Protein AF-A0A2M7FSJ0-F1 (afdb_monomer)

Organism: NCBI:txid1974536

Radius of gyration: 16.46 Å; Cα contacts (8 Å, |Δi|>4): 16; chains: 1; bounding box: 37×18×44 Å

Nearest PDB structures (foldseek):
  2y3b-assembly1_A-2  TM=5.391E-01  e=8.911E+00  Cupriavidus metallidurans CH34

Structure (mmCIF, N/CA/C/O backbone):
data_AF-A0A2M7FSJ0-F1
#
_entry.id   AF-A0A2M7FSJ0-F1
#
loop_
_atom_site.group_PDB
_atom_site.id
_atom_site.type_symbol
_atom_site.label_atom_id
_atom_site.label_alt_id
_atom_site.label_comp_id
_atom_site.label_asym_id
_atom_site.label_entity_id
_atom_site.label_seq_id
_atom_site.pdbx_PDB_ins_code
_atom_site.Cartn_x
_atom_site.Cartn_y
_atom_site.Cartn_z
_atom_site.occupancy
_atom_site.B_iso_or_equiv
_atom_site.auth_seq_id
_atom_site.auth_comp_id
_atom_site.auth_asym_id
_atom_site.auth_atom_id
_atom_site.pdbx_PDB_model_num
ATOM 1 N N . MET A 1 1 ? -7.054 -5.863 23.922 1.00 58.75 1 MET A N 1
ATOM 2 C CA . MET A 1 1 ? -6.111 -4.723 23.887 1.00 58.75 1 MET A CA 1
ATOM 3 C C . MET A 1 1 ? -6.813 -3.524 23.246 1.00 58.75 1 MET A C 1
ATOM 5 O O . MET A 1 1 ? -7.225 -3.632 22.097 1.00 58.75 1 MET A O 1
ATOM 9 N N . ARG A 1 2 ? -7.073 -2.432 23.984 1.00 73.06 2 ARG A N 1
ATOM 10 C CA . ARG A 1 2 ? -7.652 -1.198 23.413 1.00 73.06 2 ARG A CA 1
ATOM 11 C C . ARG A 1 2 ? -6.507 -0.250 23.066 1.00 73.06 2 ARG A C 1
ATOM 13 O O . ARG A 1 2 ? -5.800 0.198 23.953 1.00 73.06 2 ARG A O 1
ATOM 20 N N . ILE A 1 3 ? -6.345 0.023 21.778 1.00 80.81 3 ILE A N 1
ATOM 21 C CA . ILE A 1 3 ? -5.361 0.977 21.254 1.00 80.81 3 ILE A CA 1
ATOM 22 C C . ILE A 1 3 ? -5.846 2.404 21.551 1.00 80.81 3 ILE A C 1
ATOM 24 O O . ILE A 1 3 ? -7.032 2.689 21.304 1.00 80.81 3 ILE A O 1
ATOM 28 N N . SER A 1 4 ? -4.965 3.267 22.074 1.00 89.81 4 SER A N 1
ATOM 29 C CA . SER A 1 4 ? -5.283 4.661 22.419 1.00 89.81 4 SER A CA 1
ATOM 30 C C . SER A 1 4 ? -5.614 5.492 21.174 1.00 89.81 4 SER A C 1
ATOM 32 O O . SER A 1 4 ? -5.329 5.094 20.042 1.00 89.81 4 SER A O 1
ATOM 34 N N . ILE A 1 5 ? -6.255 6.647 21.362 1.00 87.12 5 ILE A N 1
ATOM 35 C CA . ILE A 1 5 ? -6.609 7.550 20.255 1.00 87.12 5 ILE A CA 1
ATOM 36 C C . ILE A 1 5 ? -5.355 8.039 19.521 1.00 87.12 5 ILE A C 1
ATOM 38 O O . ILE A 1 5 ? -5.334 8.017 18.291 1.00 87.12 5 ILE A O 1
ATOM 42 N N . ASP A 1 6 ? -4.288 8.357 20.253 1.00 91.19 6 ASP A N 1
ATOM 43 C CA . ASP A 1 6 ? -3.014 8.778 19.664 1.00 91.19 6 ASP A CA 1
ATOM 44 C C . ASP A 1 6 ? -2.370 7.657 18.851 1.00 91.19 6 ASP A C 1
ATOM 46 O O . ASP A 1 6 ? -1.934 7.876 17.724 1.00 91.19 6 ASP A O 1
ATOM 50 N N . GLN A 1 7 ? -2.405 6.421 19.357 1.00 88.88 7 GLN A N 1
ATOM 51 C CA . GLN A 1 7 ? -1.905 5.262 18.618 1.00 88.88 7 GLN A CA 1
ATOM 52 C C . GLN A 1 7 ? -2.699 5.014 17.330 1.00 88.88 7 GLN A C 1
ATOM 54 O O . GLN A 1 7 ? -2.115 4.654 16.311 1.00 88.88 7 GLN A O 1
ATOM 59 N N . ARG A 1 8 ? -4.020 5.236 17.336 1.00 87.69 8 ARG A N 1
ATOM 60 C CA . ARG A 1 8 ? -4.844 5.140 16.118 1.00 87.69 8 ARG A CA 1
ATOM 61 C C . ARG A 1 8 ? -4.511 6.238 15.117 1.00 87.69 8 ARG A C 1
ATOM 63 O O . ARG A 1 8 ? -4.450 5.957 13.924 1.00 87.69 8 ARG A O 1
ATOM 70 N N . LYS A 1 9 ? -4.293 7.467 15.593 1.00 87.75 9 LYS A N 1
ATOM 71 C CA . LYS A 1 9 ? -3.899 8.599 14.751 1.00 87.75 9 LYS A CA 1
ATOM 72 C C . LYS A 1 9 ? -2.547 8.327 14.093 1.00 87.75 9 LYS A C 1
ATOM 74 O O . LYS A 1 9 ? -2.447 8.416 12.875 1.00 87.75 9 LYS A O 1
ATOM 79 N N . SER A 1 10 ? -1.558 7.887 14.869 1.00 89.75 10 SER A N 1
ATOM 80 C CA . SER A 1 10 ? -0.247 7.488 14.351 1.00 89.75 10 SER A CA 1
ATOM 81 C C . SER A 1 10 ? -0.349 6.330 13.359 1.00 89.75 10 SER A C 1
ATOM 83 O O . SER A 1 10 ? 0.226 6.408 12.279 1.00 89.75 10 SER A O 1
ATOM 85 N N . LEU A 1 11 ? -1.139 5.293 13.660 1.00 88.25 11 LEU A N 1
ATOM 86 C CA . LEU A 1 11 ? -1.357 4.169 12.744 1.00 88.25 11 LEU A CA 1
ATOM 87 C C . LEU A 1 11 ? -1.983 4.616 11.416 1.00 88.25 11 LEU A C 1
ATOM 89 O O . LEU 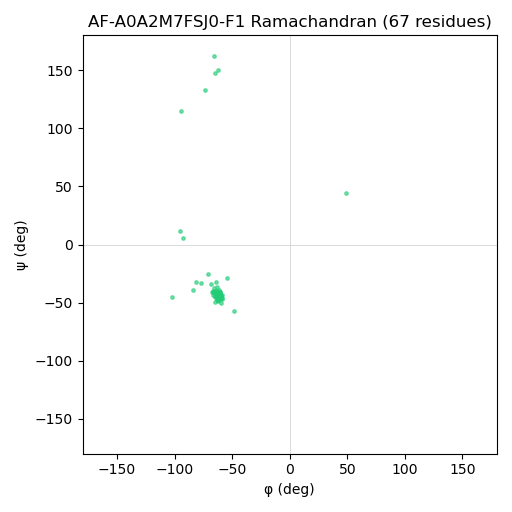A 1 11 ? -1.560 4.158 10.357 1.00 88.25 11 LEU A O 1
ATOM 93 N N . SER A 1 12 ? -2.957 5.529 11.462 1.00 84.81 12 SER A N 1
ATOM 94 C CA . SER A 1 12 ? -3.569 6.104 10.261 1.00 84.81 12 SER A CA 1
ATOM 95 C C . SER A 1 12 ? -2.544 6.861 9.419 1.00 84.81 12 SER A C 1
ATOM 97 O O . SER A 1 12 ? -2.507 6.683 8.203 1.00 84.81 12 SER A O 1
ATOM 99 N N . THR A 1 13 ? -1.690 7.669 10.052 1.00 89.75 13 THR A N 1
ATOM 100 C CA . THR A 1 13 ? -0.617 8.399 9.365 1.00 89.75 13 THR A CA 1
ATOM 101 C C . THR A 1 13 ? 0.391 7.443 8.729 1.00 89.75 13 THR A C 1
ATOM 103 O O . THR A 1 13 ? 0.712 7.588 7.553 1.00 89.75 13 THR A O 1
ATOM 106 N N . TYR A 1 14 ? 0.850 6.424 9.462 1.00 89.06 14 TYR A N 1
ATOM 107 C CA . TYR A 1 14 ? 1.788 5.435 8.926 1.00 89.06 14 TYR A CA 1
ATOM 108 C C . TYR A 1 14 ? 1.190 4.643 7.764 1.00 89.06 14 TYR A C 1
ATOM 110 O O . TYR A 1 14 ? 1.848 4.467 6.742 1.00 89.06 14 TYR A O 1
ATOM 118 N N . SER A 1 15 ? -0.068 4.212 7.881 1.00 85.19 15 SER A N 1
ATOM 119 C CA . SER A 1 15 ? -0.750 3.480 6.813 1.00 85.19 15 SER A CA 1
ATOM 120 C C . SER A 1 15 ? -0.967 4.342 5.566 1.00 85.19 15 SER A C 1
ATOM 122 O O . SER A 1 15 ? -0.836 3.837 4.450 1.00 85.19 15 SER A O 1
ATOM 124 N N . GLY A 1 16 ? -1.279 5.631 5.735 1.00 85.19 16 GLY A N 1
ATOM 125 C CA . GLY A 1 16 ? -1.399 6.580 4.628 1.00 85.19 16 GLY A CA 1
ATOM 126 C C . GLY A 1 16 ? -0.065 6.793 3.913 1.00 85.19 16 GLY A C 1
ATOM 127 O O . GLY A 1 16 ? 0.015 6.614 2.700 1.00 85.19 16 GLY A O 1
ATOM 128 N N . ASN A 1 17 ? 1.000 7.068 4.669 1.00 86.75 17 ASN A N 1
ATOM 129 C CA . ASN A 1 17 ? 2.347 7.253 4.121 1.00 86.75 17 ASN A CA 1
ATOM 130 C C . ASN A 1 17 ? 2.849 6.002 3.391 1.00 86.75 17 ASN A C 1
ATOM 132 O O . ASN A 1 17 ? 3.430 6.105 2.313 1.00 86.75 17 ASN A O 1
ATOM 136 N N . LEU A 1 18 ? 2.581 4.817 3.942 1.00 86.44 18 LEU A N 1
ATOM 137 C CA . LEU A 1 18 ? 2.939 3.550 3.313 1.00 86.44 18 LEU A CA 1
ATOM 138 C C . LEU A 1 18 ? 2.175 3.335 2.000 1.00 86.44 18 LEU A C 1
ATOM 140 O O . LEU A 1 18 ? 2.766 2.915 1.011 1.00 86.44 18 LEU A O 1
ATOM 144 N N . SER A 1 19 ? 0.883 3.671 1.967 1.00 85.50 19 SER A N 1
ATOM 145 C CA . SER A 1 19 ? 0.072 3.577 0.745 1.00 85.50 19 SER A CA 1
ATOM 146 C C . SER A 1 19 ? 0.601 4.504 -0.353 1.00 85.50 19 SER A C 1
ATOM 148 O O . SER A 1 19 ? 0.705 4.096 -1.506 1.00 85.50 19 SER A O 1
ATOM 150 N N . ILE A 1 20 ? 0.997 5.729 0.011 1.00 85.12 20 ILE A N 1
ATOM 151 C CA . ILE A 1 20 ? 1.601 6.699 -0.914 1.00 85.12 20 ILE A CA 1
ATOM 152 C C . ILE A 1 20 ? 2.943 6.182 -1.442 1.00 85.12 20 ILE A C 1
ATOM 154 O O . ILE A 1 20 ? 3.192 6.254 -2.643 1.00 85.12 20 ILE A O 1
ATOM 158 N N . ALA A 1 21 ? 3.788 5.619 -0.573 1.00 85.12 21 ALA A N 1
ATOM 159 C CA . ALA A 1 21 ? 5.072 5.049 -0.971 1.00 85.12 21 ALA A CA 1
ATOM 160 C C . ALA A 1 21 ? 4.903 3.880 -1.954 1.00 85.12 21 ALA A C 1
ATOM 162 O O . ALA A 1 21 ? 5.591 3.833 -2.971 1.00 85.12 21 ALA A O 1
ATOM 163 N N . TRP A 1 22 ? 3.951 2.976 -1.700 1.00 83.06 22 TRP A N 1
ATOM 164 C CA . TRP A 1 22 ? 3.639 1.873 -2.613 1.00 83.06 22 TRP A CA 1
ATOM 165 C C . TRP A 1 22 ? 3.066 2.350 -3.943 1.00 83.06 22 TRP A C 1
ATOM 167 O O . TRP A 1 22 ? 3.445 1.827 -4.988 1.00 83.06 22 TRP A O 1
ATOM 177 N N . PHE A 1 23 ? 2.189 3.355 -3.922 1.00 80.25 23 PHE A N 1
ATOM 178 C CA . PHE A 1 23 ? 1.665 3.948 -5.147 1.00 80.25 23 PHE A CA 1
ATOM 179 C C . PHE A 1 23 ? 2.784 4.594 -5.972 1.00 80.25 23 PHE A C 1
ATOM 181 O O . PHE A 1 23 ? 2.911 4.313 -7.160 1.00 80.25 23 PHE A O 1
ATOM 188 N N . ALA A 1 24 ? 3.650 5.395 -5.348 1.00 80.56 24 ALA A N 1
ATOM 189 C CA . ALA A 1 24 ? 4.779 6.015 -6.033 1.00 80.56 24 ALA A CA 1
ATOM 190 C C . ALA A 1 24 ? 5.756 4.966 -6.591 1.00 80.56 24 ALA A C 1
ATOM 192 O O . ALA A 1 24 ? 6.130 5.034 -7.759 1.00 80.56 24 ALA A O 1
ATOM 193 N N . ALA A 1 25 ? 6.124 3.956 -5.803 1.00 77.62 25 ALA A N 1
ATOM 194 C CA . ALA A 1 25 ? 7.018 2.895 -6.257 1.00 77.62 25 ALA A CA 1
ATOM 195 C C . ALA A 1 25 ? 6.406 2.062 -7.391 1.00 77.62 25 ALA A C 1
ATOM 197 O O . ALA A 1 25 ? 7.108 1.717 -8.334 1.00 77.62 25 ALA A O 1
ATOM 198 N N . GLY A 1 26 ? 5.108 1.761 -7.313 1.00 73.62 26 GLY A N 1
ATOM 199 C CA . GLY A 1 26 ? 4.440 0.902 -8.280 1.00 73.62 26 GLY A CA 1
ATOM 200 C C . GLY A 1 26 ? 4.028 1.604 -9.577 1.00 73.62 26 GLY A C 1
ATOM 201 O O . GLY A 1 26 ? 4.026 0.997 -10.640 1.00 73.62 26 GLY A O 1
ATOM 202 N N . PHE A 1 27 ? 3.683 2.887 -9.519 1.00 74.31 27 PHE A N 1
ATOM 203 C CA . PHE A 1 27 ? 3.248 3.636 -10.701 1.00 74.31 27 PHE A CA 1
ATOM 204 C C . PHE A 1 27 ? 4.341 4.547 -11.254 1.00 74.31 27 PHE A C 1
ATOM 206 O O . PHE A 1 27 ? 4.564 4.564 -12.458 1.00 74.31 27 PHE A O 1
ATOM 213 N N . ILE A 1 28 ? 5.038 5.298 -10.396 1.00 70.75 28 ILE A N 1
ATOM 214 C CA . ILE A 1 28 ? 6.025 6.301 -10.829 1.00 70.75 28 ILE A CA 1
ATOM 215 C C . ILE A 1 28 ? 7.381 5.644 -11.099 1.00 70.75 28 ILE A C 1
ATOM 217 O O . ILE A 1 28 ? 8.030 5.981 -12.087 1.00 70.75 28 ILE A O 1
ATOM 221 N N . GLY A 1 29 ? 7.785 4.679 -10.268 1.00 70.38 29 GLY A N 1
ATOM 222 C CA . GLY A 1 29 ? 9.031 3.924 -10.437 1.00 70.38 29 GLY A CA 1
ATOM 223 C C . GLY A 1 29 ? 9.225 3.393 -11.865 1.00 70.38 29 GLY A C 1
ATOM 224 O O . GLY A 1 29 ? 10.194 3.794 -12.508 1.00 70.38 29 GLY A O 1
ATOM 225 N N . PRO A 1 30 ? 8.281 2.602 -12.409 1.00 68.31 30 PRO A N 1
ATOM 226 C CA . PRO A 1 30 ? 8.397 2.012 -13.744 1.00 68.31 30 PRO A CA 1
ATOM 227 C C . PRO A 1 30 ? 8.422 3.025 -14.889 1.00 68.31 30 PRO A C 1
ATOM 229 O O . PRO A 1 30 ? 9.075 2.792 -15.908 1.00 68.31 30 PRO A O 1
ATOM 232 N N . ILE A 1 31 ? 7.719 4.154 -14.722 1.00 70.06 31 ILE A N 1
ATOM 233 C CA . ILE A 1 31 ? 7.700 5.258 -15.692 1.00 70.06 31 ILE A CA 1
ATOM 234 C C . ILE A 1 31 ? 9.095 5.884 -15.792 1.00 70.06 31 ILE A C 1
ATOM 236 O O . ILE A 1 31 ? 9.568 6.176 -16.889 1.00 70.06 31 ILE A O 1
ATOM 240 N N . VAL A 1 32 ? 9.763 6.074 -14.652 1.00 65.88 32 VAL A N 1
ATOM 241 C CA . VAL A 1 32 ? 11.087 6.704 -14.586 1.00 65.88 32 VAL A CA 1
ATOM 242 C C . VAL A 1 32 ? 12.195 5.739 -15.023 1.00 65.88 32 VAL A C 1
ATOM 244 O O . VAL A 1 32 ? 13.168 6.171 -15.637 1.00 65.88 32 VAL A O 1
ATOM 247 N N . THR A 1 33 ? 12.063 4.435 -14.762 1.00 68.00 33 THR A N 1
ATOM 248 C CA .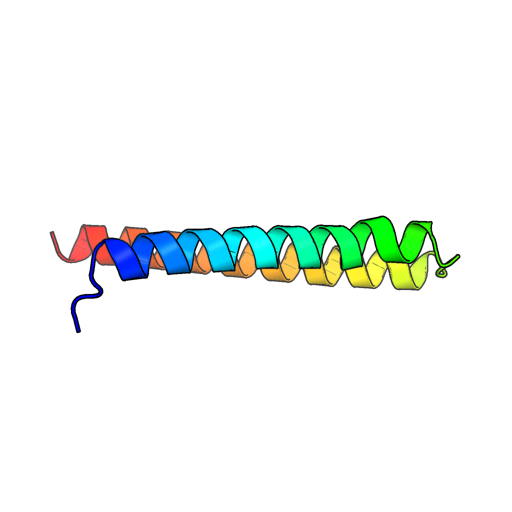 THR A 1 33 ? 13.148 3.457 -14.970 1.00 68.00 33 THR A CA 1
ATOM 249 C C . THR A 1 33 ? 13.130 2.712 -16.311 1.00 68.00 33 THR A C 1
ATOM 251 O O . THR A 1 33 ? 13.923 1.793 -16.487 1.00 68.00 33 THR A O 1
ATOM 254 N N . LYS A 1 34 ? 12.315 3.115 -17.303 1.00 66.12 34 LYS A N 1
ATOM 255 C CA . LYS A 1 34 ? 12.168 2.394 -18.594 1.00 66.12 34 LYS A CA 1
ATOM 256 C C . LYS A 1 34 ? 11.937 0.885 -18.389 1.00 66.12 34 LYS A C 1
ATOM 258 O O . LYS A 1 34 ? 12.549 0.057 -19.066 1.00 66.12 34 LYS A O 1
ATOM 263 N N . GLN A 1 35 ? 11.066 0.519 -17.451 1.00 65.38 35 GLN A N 1
ATOM 264 C CA . GLN A 1 35 ? 10.695 -0.885 -17.284 1.00 65.38 35 GLN A CA 1
ATOM 265 C C . GLN A 1 35 ? 9.955 -1.400 -18.520 1.00 65.38 35 GLN A C 1
ATOM 267 O O . GLN A 1 35 ? 9.235 -0.661 -19.198 1.00 65.38 35 GLN A O 1
ATOM 272 N N . THR A 1 36 ? 10.142 -2.683 -18.831 1.00 76.56 36 THR A N 1
ATOM 273 C CA . THR A 1 36 ? 9.410 -3.327 -19.926 1.00 76.56 36 THR A CA 1
ATOM 274 C C . THR A 1 36 ? 7.902 -3.318 -19.632 1.00 76.56 36 THR A C 1
ATOM 276 O O . THR A 1 36 ? 7.483 -3.366 -18.475 1.00 76.56 36 THR A O 1
ATOM 279 N N . PHE A 1 37 ? 7.051 -3.278 -20.666 1.00 72.75 37 PHE A N 1
ATOM 280 C CA . PHE A 1 37 ? 5.583 -3.258 -20.498 1.00 72.75 37 PHE A CA 1
ATOM 281 C C . PHE A 1 37 ? 5.071 -4.435 -19.641 1.00 72.75 37 PHE A C 1
ATOM 283 O O . PHE A 1 37 ? 4.081 -4.316 -18.922 1.00 72.75 37 PHE A O 1
ATOM 290 N N . ASN A 1 38 ? 5.797 -5.557 -19.679 1.00 74.12 38 ASN A N 1
ATOM 291 C CA . ASN A 1 38 ? 5.552 -6.736 -18.859 1.00 74.12 38 ASN A CA 1
ATOM 292 C C . ASN A 1 38 ? 5.730 -6.447 -17.356 1.00 74.12 38 ASN A C 1
ATOM 294 O O . ASN A 1 38 ? 4.871 -6.798 -16.554 1.00 74.12 38 ASN A O 1
ATOM 298 N N . GLU A 1 39 ? 6.803 -5.757 -16.964 1.00 76.19 39 GLU A N 1
ATOM 299 C CA . GLU A 1 39 ? 7.069 -5.388 -15.566 1.00 76.19 39 GLU A CA 1
ATOM 300 C C . GLU A 1 39 ? 6.038 -4.391 -15.024 1.00 76.19 39 GLU A C 1
ATOM 302 O O . GLU A 1 39 ? 5.548 -4.561 -13.908 1.00 76.19 39 GLU A O 1
ATOM 307 N N . ILE A 1 40 ? 5.633 -3.409 -15.834 1.00 77.94 40 ILE A N 1
ATOM 308 C CA . ILE A 1 40 ? 4.539 -2.487 -15.491 1.00 77.94 40 ILE A CA 1
ATOM 309 C C . ILE A 1 40 ? 3.239 -3.270 -15.241 1.00 77.94 40 ILE A C 1
ATOM 311 O O . ILE A 1 40 ? 2.529 -3.014 -14.266 1.00 77.94 40 ILE A O 1
ATOM 315 N N . GLY A 1 41 ? 2.943 -4.255 -16.096 1.00 78.94 41 GLY A N 1
ATOM 316 C CA . GLY A 1 41 ? 1.788 -5.140 -15.946 1.00 78.94 41 GLY A CA 1
ATOM 317 C C . GLY A 1 41 ? 1.805 -5.917 -14.629 1.00 78.94 41 GLY A C 1
ATOM 318 O O . GLY A 1 41 ? 0.801 -5.935 -13.916 1.00 78.94 41 GLY A O 1
ATOM 319 N N . TRP A 1 42 ? 2.950 -6.494 -14.259 1.00 83.00 42 TRP A N 1
ATOM 320 C CA . TRP A 1 42 ? 3.115 -7.200 -12.985 1.00 83.00 42 TRP A CA 1
ATOM 321 C C . 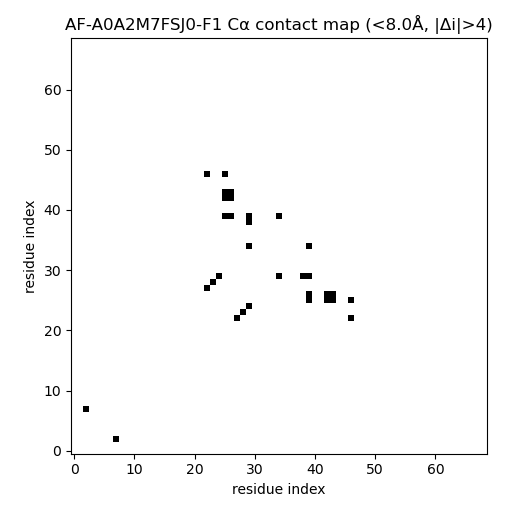TRP A 1 42 ? 2.903 -6.291 -11.780 1.00 83.00 42 TRP A C 1
ATOM 323 O O . TRP A 1 42 ? 2.205 -6.660 -10.836 1.00 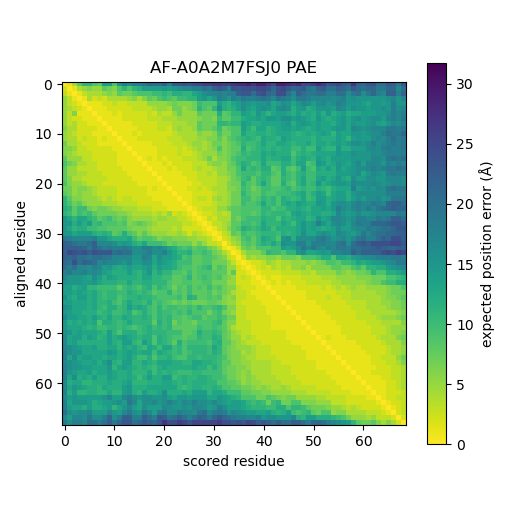83.00 42 TRP A O 1
ATOM 333 N N . ILE A 1 43 ? 3.467 -5.090 -11.813 1.00 79.06 43 ILE A N 1
ATOM 334 C CA . ILE A 1 43 ? 3.352 -4.140 -10.710 1.00 79.06 43 ILE A CA 1
ATOM 335 C C . ILE A 1 43 ? 1.906 -3.664 -10.543 1.00 79.06 43 ILE A C 1
ATOM 337 O O . ILE A 1 43 ? 1.394 -3.644 -9.421 1.00 79.06 43 ILE A O 1
ATOM 341 N N . MET A 1 44 ? 1.214 -3.356 -11.644 1.00 81.56 44 MET A N 1
ATOM 342 C CA . MET A 1 44 ? -0.216 -3.049 -11.606 1.00 81.56 44 MET A CA 1
ATOM 343 C C . MET A 1 44 ? -1.033 -4.225 -11.064 1.00 81.56 44 MET A C 1
ATOM 345 O O . MET A 1 44 ? -1.895 -4.021 -10.209 1.00 81.56 44 MET A O 1
ATOM 349 N N . PHE A 1 45 ? -0.738 -5.453 -11.503 1.00 84.12 45 PHE A N 1
ATOM 350 C CA . PHE A 1 45 ? -1.418 -6.656 -11.027 1.00 84.12 45 PHE A CA 1
ATOM 351 C C . PHE A 1 45 ? -1.259 -6.838 -9.512 1.00 84.12 45 PHE A C 1
ATOM 353 O O . PHE A 1 45 ? -2.256 -6.984 -8.803 1.00 84.12 45 PHE A O 1
ATOM 360 N N . PHE A 1 46 ? -0.029 -6.764 -8.994 1.00 82.38 46 PHE A N 1
ATOM 361 C CA . PHE A 1 46 ? 0.229 -6.885 -7.558 1.00 82.38 46 PHE A CA 1
ATOM 362 C C . PHE A 1 46 ? -0.405 -5.745 -6.758 1.00 82.38 46 PHE A C 1
ATOM 364 O O . PHE A 1 46 ? -1.004 -5.995 -5.713 1.00 82.38 46 PHE A O 1
ATOM 371 N N . SER A 1 47 ? -0.333 -4.507 -7.252 1.00 81.00 47 SER A N 1
ATOM 372 C CA . SER A 1 47 ? -0.943 -3.355 -6.585 1.00 81.00 47 SER A CA 1
ATOM 373 C C . SER A 1 47 ? -2.4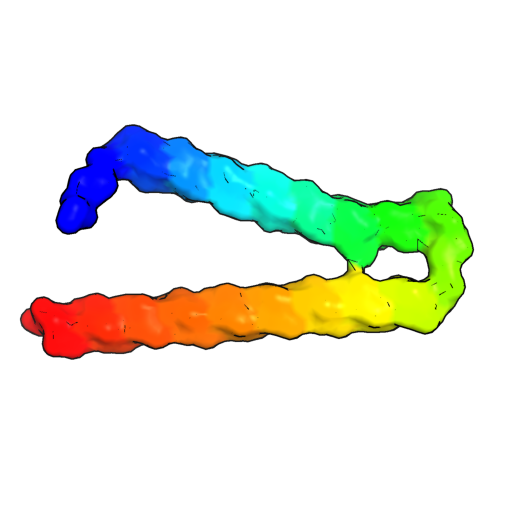66 -3.505 -6.480 1.00 81.00 47 SER A C 1
ATOM 375 O O . SER A 1 47 ? -3.040 -3.327 -5.402 1.00 81.00 47 SER A O 1
ATOM 3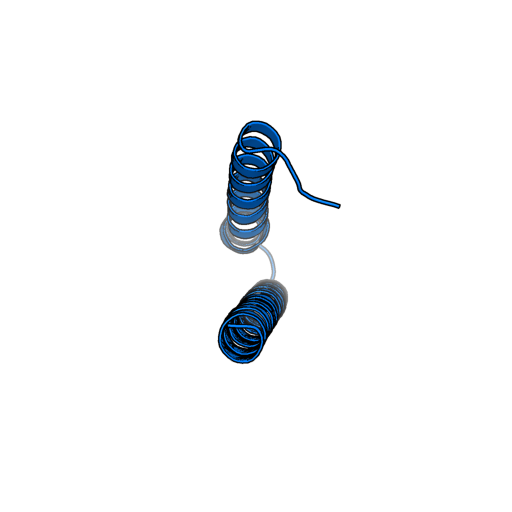77 N N . LEU A 1 48 ? -3.120 -3.934 -7.565 1.00 84.94 48 LEU A N 1
ATOM 378 C CA . LEU A 1 48 ? -4.563 -4.169 -7.595 1.00 84.94 48 LEU A CA 1
ATOM 379 C C . LEU A 1 48 ? -4.971 -5.342 -6.693 1.00 84.94 48 LEU A C 1
ATOM 381 O O . LEU A 1 48 ? -5.963 -5.248 -5.968 1.00 84.94 48 LEU A O 1
ATOM 385 N N . ALA A 1 49 ? -4.191 -6.426 -6.685 1.00 86.62 49 ALA A N 1
ATOM 386 C CA . ALA A 1 49 ? -4.431 -7.577 -5.819 1.00 86.62 49 ALA A CA 1
ATOM 387 C C . ALA A 1 49 ? -4.335 -7.205 -4.329 1.00 86.62 49 ALA A C 1
ATOM 389 O O . ALA A 1 49 ? -5.198 -7.599 -3.537 1.00 86.62 49 ALA A O 1
ATOM 390 N N . ILE A 1 50 ? -3.332 -6.404 -3.950 1.00 86.25 50 ILE A N 1
ATOM 391 C CA . ILE A 1 50 ? -3.150 -5.905 -2.578 1.00 86.25 50 ILE A CA 1
ATOM 392 C C . ILE A 1 50 ? -4.303 -4.974 -2.185 1.00 86.25 50 ILE A C 1
ATOM 394 O O . ILE A 1 50 ? -4.876 -5.119 -1.104 1.00 86.25 50 ILE A O 1
ATOM 398 N N . ALA A 1 51 ? -4.697 -4.052 -3.068 1.00 84.44 51 ALA A N 1
ATOM 399 C CA . ALA A 1 51 ? -5.830 -3.162 -2.824 1.00 84.44 51 ALA A CA 1
ATOM 400 C C . ALA A 1 51 ? -7.143 -3.947 -2.634 1.00 84.44 51 ALA A C 1
ATOM 402 O O . ALA A 1 51 ? -7.901 -3.684 -1.696 1.00 84.44 51 ALA A O 1
ATOM 403 N N . GLY A 1 52 ? -7.386 -4.958 -3.475 1.00 89.50 52 GLY A N 1
ATOM 404 C CA . GLY A 1 52 ? -8.554 -5.834 -3.382 1.00 89.50 52 GLY A CA 1
ATOM 405 C C . GLY A 1 52 ? -8.585 -6.650 -2.088 1.00 89.50 52 GLY A C 1
ATOM 406 O O . GLY A 1 52 ? -9.619 -6.705 -1.419 1.00 89.50 52 GLY A O 1
ATOM 407 N N . THR A 1 53 ? -7.453 -7.228 -1.676 1.00 91.00 53 THR A N 1
ATOM 408 C CA . THR A 1 53 ? -7.367 -7.957 -0.397 1.00 91.00 53 THR A CA 1
ATOM 409 C C . THR A 1 53 ? -7.592 -7.040 0.803 1.00 91.00 53 THR A C 1
ATOM 411 O O . THR A 1 53 ? -8.324 -7.419 1.720 1.00 91.00 53 THR A O 1
ATOM 414 N N . PH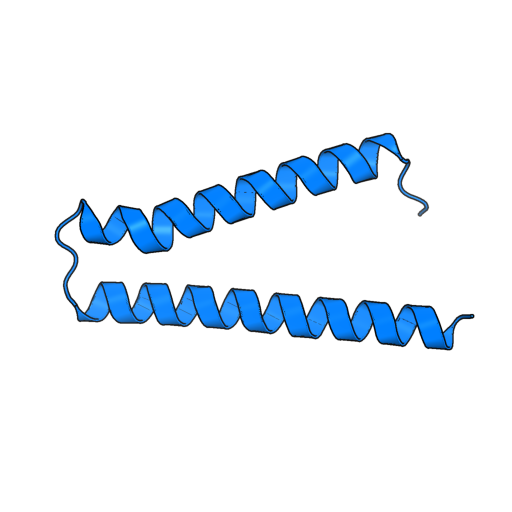E A 1 54 ? -7.059 -5.815 0.786 1.00 86.94 54 PHE A N 1
ATOM 415 C CA . PHE A 1 54 ? -7.323 -4.818 1.830 1.00 86.94 54 PHE A CA 1
ATOM 416 C C . PHE A 1 54 ? -8.803 -4.441 1.922 1.00 86.94 54 PHE A C 1
ATOM 418 O O . PHE A 1 54 ? -9.355 -4.351 3.023 1.00 86.94 54 PHE A O 1
ATOM 425 N N . LEU A 1 55 ? -9.462 -4.252 0.777 1.00 87.19 55 LEU A N 1
ATOM 426 C CA . LEU A 1 55 ? -10.887 -3.941 0.718 1.00 87.19 55 LEU A CA 1
ATOM 427 C C . LEU A 1 55 ? -11.724 -5.084 1.303 1.00 87.19 55 LEU A C 1
ATOM 429 O O . LEU A 1 55 ? -12.575 -4.842 2.160 1.00 87.19 55 LEU A O 1
ATOM 433 N N . ILE A 1 56 ? -11.449 -6.330 0.905 1.00 90.69 56 ILE A N 1
ATOM 434 C CA . ILE A 1 56 ? -12.139 -7.514 1.437 1.00 90.69 56 ILE A CA 1
ATOM 4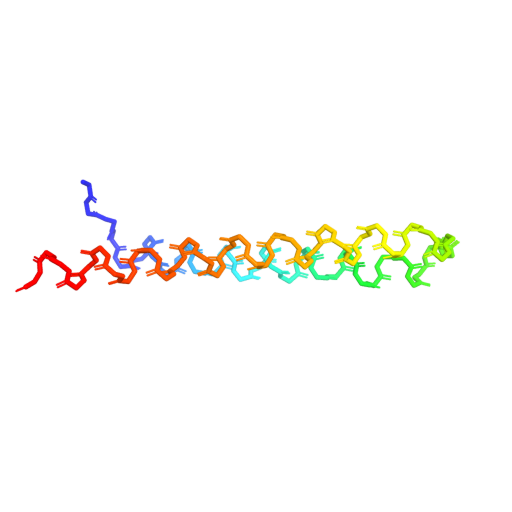35 C C . ILE A 1 56 ? -11.944 -7.609 2.953 1.00 90.69 56 ILE A C 1
ATOM 437 O O . ILE A 1 56 ? -12.913 -7.789 3.694 1.00 90.69 56 ILE A O 1
ATOM 441 N N . PHE A 1 57 ? -10.711 -7.434 3.430 1.00 89.62 57 PHE A N 1
ATOM 442 C CA . PHE A 1 57 ? -10.405 -7.461 4.856 1.00 89.62 57 PHE A CA 1
ATOM 443 C C . PHE A 1 57 ? -11.179 -6.385 5.633 1.00 89.62 57 PHE A C 1
ATOM 445 O O . PHE A 1 57 ? -11.791 -6.679 6.663 1.00 89.62 57 PHE A O 1
ATOM 452 N N . MET A 1 58 ? -11.239 -5.156 5.114 1.00 84.19 58 MET A N 1
ATOM 453 C CA . MET A 1 58 ? -12.020 -4.074 5.720 1.00 84.19 58 MET A CA 1
ATOM 454 C C . MET A 1 58 ? -13.519 -4.384 5.764 1.00 84.19 58 MET A C 1
ATOM 456 O O . MET A 1 58 ? -14.162 -4.159 6.793 1.00 84.19 58 MET A O 1
ATOM 460 N N . LEU A 1 59 ? -14.086 -4.948 4.694 1.00 87.25 59 LEU A N 1
ATOM 461 C CA . LEU A 1 59 ? -15.493 -5.358 4.672 1.00 87.25 59 LEU A CA 1
ATOM 462 C C . LEU A 1 59 ? -15.789 -6.449 5.709 1.00 87.25 59 LEU A C 1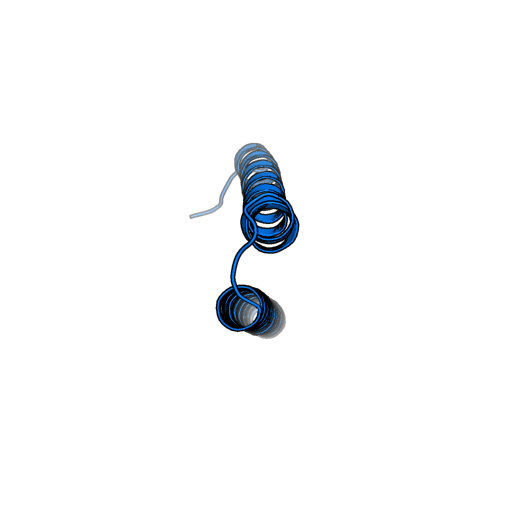
ATOM 464 O O . LEU A 1 59 ? -16.809 -6.375 6.402 1.00 87.25 59 LEU A O 1
ATOM 468 N N . ILE A 1 60 ? -14.888 -7.423 5.869 1.00 91.56 60 ILE A N 1
ATOM 469 C CA . ILE A 1 60 ? -14.995 -8.460 6.905 1.00 91.56 60 ILE A CA 1
ATOM 470 C C . ILE A 1 60 ? -14.993 -7.819 8.295 1.00 91.56 60 ILE A C 1
ATOM 472 O O . ILE A 1 60 ? -15.876 -8.117 9.100 1.00 91.56 60 ILE A O 1
ATOM 476 N N . LEU A 1 61 ? -14.074 -6.890 8.571 1.00 88.25 61 LEU A N 1
ATOM 477 C CA . LEU A 1 61 ? -14.020 -6.187 9.856 1.00 88.25 61 LEU A CA 1
ATOM 478 C C . LEU A 1 61 ? -15.300 -5.395 10.154 1.00 88.25 61 LEU A C 1
ATOM 480 O O . LEU A 1 61 ? -15.785 -5.404 11.289 1.00 88.25 61 LEU A O 1
ATOM 484 N N . ILE A 1 62 ? -15.872 -4.722 9.152 1.00 86.56 62 ILE A N 1
ATOM 485 C CA . ILE A 1 62 ? -17.139 -3.993 9.303 1.00 86.56 62 ILE A CA 1
ATOM 486 C C . ILE A 1 62 ? -18.285 -4.967 9.599 1.00 86.56 62 ILE A C 1
ATOM 488 O O . ILE A 1 62 ? -19.088 -4.712 10.501 1.00 86.56 62 ILE A O 1
ATOM 492 N N . LYS A 1 63 ? -18.350 -6.095 8.881 1.00 89.38 63 LYS A N 1
ATOM 493 C CA . LYS A 1 63 ? -19.354 -7.145 9.103 1.00 89.38 63 LYS A CA 1
ATOM 494 C C . LYS A 1 63 ? -19.242 -7.744 10.508 1.00 89.38 63 LYS A C 1
ATOM 496 O O . LYS A 1 63 ? -20.253 -7.872 11.193 1.00 89.38 63 LYS A O 1
ATOM 501 N N . GLU A 1 64 ? -18.031 -8.056 10.963 1.00 87.31 64 GLU A N 1
ATOM 502 C CA . GLU A 1 64 ? -17.749 -8.522 12.329 1.00 87.31 64 GLU A CA 1
ATOM 503 C C . GLU A 1 64 ? -18.174 -7.501 13.388 1.00 87.31 64 GLU A C 1
ATOM 505 O O . GLU A 1 64 ? -18.829 -7.851 14.369 1.00 87.31 64 GLU A O 1
ATOM 510 N N . ARG A 1 65 ? -17.863 -6.216 13.178 1.00 86.50 65 ARG A N 1
ATOM 511 C CA . ARG A 1 65 ? -18.276 -5.147 14.095 1.00 86.50 65 ARG A CA 1
ATOM 512 C C . ARG A 1 65 ? -19.800 -5.035 14.189 1.00 86.50 65 ARG A C 1
ATOM 514 O O . ARG A 1 65 ? -20.296 -4.798 15.285 1.00 86.50 65 ARG A O 1
ATOM 521 N N . LYS A 1 66 ? -20.534 -5.200 13.079 1.00 77.56 66 LYS A N 1
ATOM 522 C CA . LYS A 1 66 ? -22.009 -5.185 13.081 1.00 77.56 66 LYS A CA 1
ATOM 523 C C . LYS A 1 66 ? -22.618 -6.395 13.793 1.00 77.56 66 LYS A C 1
ATOM 525 O O . LYS A 1 66 ? -23.653 -6.232 14.412 1.00 77.56 66 LYS A O 1
ATOM 530 N N . ARG A 1 67 ? -21.993 -7.577 13.729 1.00 79.00 67 ARG A N 1
ATOM 531 C CA . ARG A 1 67 ? -22.484 -8.791 14.415 1.00 79.00 67 ARG A CA 1
ATOM 532 C C . ARG A 1 67 ? -22.327 -8.755 15.937 1.00 79.00 67 ARG A C 1
ATOM 534 O O . ARG A 1 67 ? -23.038 -9.467 16.630 1.00 79.00 67 ARG A O 1
ATOM 541 N N . LYS A 1 68 ? -21.371 -7.974 16.448 1.00 68.44 68 LYS A N 1
ATOM 542 C CA . LYS A 1 68 ? -21.075 -7.843 17.888 1.00 68.44 68 LYS A CA 1
ATOM 543 C C . LYS A 1 68 ? -21.816 -6.684 18.570 1.00 68.44 68 LYS A C 1
ATOM 545 O O . LYS A 1 68 ? -21.499 -6.371 19.715 1.00 68.44 68 LYS A O 1
ATOM 550 N N . LYS A 1 69 ? -22.710 -6.007 17.854 1.00 56.12 69 LYS A N 1
ATOM 551 C CA . LYS A 1 69 ? -23.486 -4.857 18.320 1.00 56.12 69 LYS A CA 1
ATOM 552 C C . LYS A 1 69 ? -24.957 -5.234 18.344 1.00 56.12 69 LYS A C 1
ATOM 554 O O . LYS A 1 69 ? -25.637 -4.738 19.260 1.00 56.12 69 LYS A O 1
#

Secondary structure (DSSP, 8-state):
----HHHHHHHHHHHHHHHHHHHIIIIIHHHHTT--HHHHHHHHHHHHHHHHHHHHHHHHHHHHHHHT-

Solvent-accessible surface area (backbone atoms only — not comparable to full-atom values): 3926 Å² total; per-residue (Å²): 137,86,79,51,72,64,57,50,52,51,49,52,52,52,53,50,54,50,51,51,51,50,48,44,53,51,58,49,41,42,70,75,66,73,51,53,73,67,56,49,48,50,37,49,51,52,53,51,51,51,52,50,51,52,50,52,52,50,53,51,53,52,53,53,56,61,74,77,106

pLDDT: mean 81.26, std 8.26, range [56.12, 91.56]

InterPro domains:
  IPR036259 MFS transporter superfamily [SSF103473] (10-68)

Mean predicted aligned error: 9.37 Å

Sequence (69 aa):
MRISIDQRKSLSTYSGNLSIAWFAAGFIGPIVTKQTFNEIGWIMFFSLAIAGTFLIFMLILIKERKRKK

Foldseek 3Di:
DDQDPVRVVVVVVVVVVVLVVLCCCLPVVCVVPVDDPVSNVVSVVVNVVVVVVVVVVVVVVVVVVVVVD